Protein AF-A0A662HRK0-F1 (afdb_monomer)

Secondary structure (DSSP, 8-state):
----S-SSPPTT----EEEEEEETTEEEEEEGGGTSEEEEEEHHHH-SS------

Structure (mmCIF, N/CA/C/O backbone):
data_AF-A0A662HRK0-F1
#
_entry.id   AF-A0A662HRK0-F1
#
loop_
_atom_site.group_PDB
_atom_site.id
_atom_site.type_symbol
_atom_site.label_atom_id
_atom_site.label_alt_id
_atom_site.label_comp_id
_atom_site.label_asym_id
_atom_site.label_entity_id
_atom_site.label_seq_id
_atom_site.pdbx_PDB_ins_code
_atom_site.Cartn_x
_atom_site.Cartn_y
_atom_site.Cartn_z
_atom_site.occupancy
_atom_site.B_iso_or_equiv
_atom_site.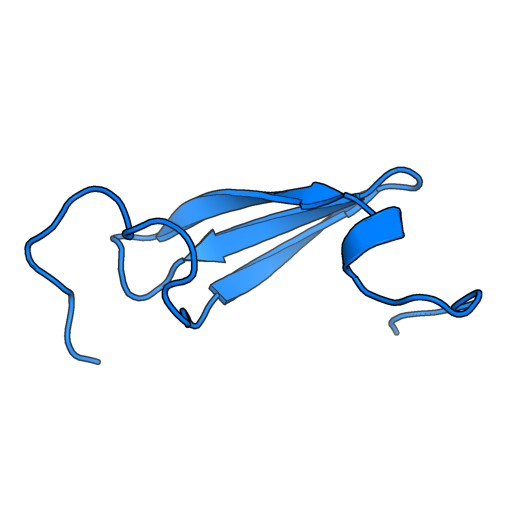auth_seq_id
_atom_site.auth_comp_id
_atom_site.auth_asym_id
_atom_site.auth_atom_id
_atom_site.pdbx_PDB_model_num
ATOM 1 N N . MET A 1 1 ? -19.471 -3.767 6.458 1.00 58.00 1 MET A N 1
ATOM 2 C CA . MET A 1 1 ? -18.058 -3.938 6.857 1.00 58.00 1 MET A CA 1
ATOM 3 C C . MET A 1 1 ? -17.852 -3.364 8.243 1.00 58.00 1 MET A C 1
ATOM 5 O O . MET A 1 1 ? -18.391 -2.301 8.530 1.00 58.00 1 MET A O 1
ATOM 9 N N . VAL A 1 2 ? -17.147 -4.087 9.111 1.00 56.59 2 VAL A N 1
ATOM 10 C CA . VAL A 1 2 ? -16.842 -3.643 10.476 1.00 56.59 2 VAL A CA 1
ATOM 11 C C . VAL A 1 2 ? -15.659 -2.682 10.394 1.00 56.59 2 VAL A C 1
ATOM 13 O O . VAL A 1 2 ? -14.545 -3.111 10.129 1.00 56.59 2 VAL A O 1
ATOM 16 N N . LYS A 1 3 ? -15.892 -1.380 10.592 1.00 60.09 3 LYS A N 1
ATOM 17 C CA . LYS A 1 3 ? -14.795 -0.415 10.751 1.00 60.09 3 LYS A CA 1
ATOM 18 C C . LYS A 1 3 ? -14.181 -0.615 12.134 1.00 60.09 3 LYS A C 1
ATOM 20 O O . LYS A 1 3 ? -14.888 -0.478 13.139 1.00 60.09 3 LYS A O 1
ATOM 25 N N . LYS A 1 4 ? -12.891 -0.948 12.211 1.00 66.25 4 LYS A N 1
ATOM 26 C CA . LYS A 1 4 ? -12.204 -1.007 13.507 1.00 66.25 4 LYS A CA 1
ATOM 27 C C . LYS A 1 4 ? -12.081 0.417 14.050 1.00 66.25 4 LYS A C 1
ATOM 29 O O . LYS A 1 4 ? -11.765 1.351 13.326 1.00 66.25 4 LYS A O 1
ATOM 34 N N . ARG A 1 5 ? -12.345 0.599 15.349 1.00 68.94 5 ARG A N 1
ATOM 35 C CA . ARG A 1 5 ? -12.217 1.908 16.030 1.00 68.94 5 ARG A CA 1
ATOM 36 C C . ARG A 1 5 ? -10.766 2.393 16.147 1.00 68.94 5 ARG A C 1
ATOM 38 O O . ARG A 1 5 ? -10.539 3.516 16.587 1.00 68.94 5 ARG A O 1
ATOM 45 N N . LYS A 1 6 ? -9.791 1.546 15.812 1.00 74.75 6 LYS A N 1
ATOM 46 C CA . LYS A 1 6 ? -8.369 1.861 15.904 1.00 74.75 6 LYS A CA 1
ATOM 47 C C . LYS A 1 6 ? -7.930 2.576 14.630 1.00 74.75 6 LYS A C 1
ATOM 49 O O . LYS A 1 6 ? -8.269 2.143 13.539 1.00 74.75 6 LYS A O 1
ATOM 54 N N . GLN A 1 7 ? -7.185 3.668 14.782 1.00 76.00 7 GLN A N 1
ATOM 55 C CA . GLN A 1 7 ? -6.723 4.476 13.645 1.00 76.00 7 GLN A CA 1
ATOM 56 C C . GLN A 1 7 ? -5.599 3.803 12.847 1.00 76.00 7 GLN A C 1
ATOM 58 O O . GLN A 1 7 ? -5.381 4.143 11.693 1.00 76.00 7 GLN A O 1
ATOM 63 N N . LEU A 1 8 ? -4.882 2.865 13.466 1.00 81.56 8 LEU A N 1
ATOM 64 C CA . LEU A 1 8 ? -3.751 2.162 12.876 1.00 81.56 8 LEU A CA 1
ATOM 65 C C . LEU A 1 8 ? -3.866 0.666 13.194 1.00 81.56 8 LEU A C 1
ATOM 67 O O . LEU A 1 8 ? -4.263 0.331 14.318 1.00 81.56 8 LEU A O 1
ATOM 71 N N . PRO A 1 9 ? -3.529 -0.222 12.246 1.00 84.94 9 PRO A N 1
ATOM 72 C CA . PRO A 1 9 ? -3.409 -1.647 12.521 1.00 84.94 9 PRO A CA 1
ATOM 73 C C . PRO A 1 9 ? -2.235 -1.933 13.465 1.00 84.94 9 PRO A C 1
ATOM 75 O O . PRO A 1 9 ? -1.315 -1.122 13.612 1.00 84.94 9 PRO A O 1
ATOM 78 N N . ASP A 1 10 ? -2.270 -3.089 14.117 1.00 86.06 10 ASP A N 1
ATOM 79 C CA . ASP A 1 10 ? -1.126 -3.621 14.851 1.00 86.06 10 ASP A CA 1
ATOM 80 C C . ASP A 1 10 ? -0.106 -4.269 13.903 1.00 86.06 10 ASP A C 1
ATOM 82 O O . ASP A 1 10 ? -0.415 -4.690 12.786 1.00 86.06 10 ASP A O 1
ATOM 86 N N . VAL A 1 11 ? 1.146 -4.365 14.354 1.00 84.69 11 VAL A N 1
ATOM 87 C CA . VAL A 1 11 ? 2.201 -5.040 13.586 1.00 84.69 11 VAL A CA 1
ATOM 88 C C . VAL A 1 11 ? 1.854 -6.530 13.455 1.00 84.69 11 VAL A C 1
ATOM 90 O O . VAL A 1 11 ? 1.561 -7.180 14.457 1.00 84.69 11 VAL A O 1
ATOM 93 N N . ASN A 1 12 ? 1.936 -7.076 12.235 1.00 84.31 12 ASN A N 1
ATOM 94 C CA . ASN A 1 12 ? 1.517 -8.441 11.860 1.00 84.31 12 ASN A CA 1
ATOM 95 C C . ASN A 1 12 ? 0.001 -8.709 11.914 1.00 84.31 12 ASN A C 1
ATOM 97 O O . ASN A 1 12 ? -0.424 -9.865 11.917 1.00 84.31 12 ASN A O 1
ATOM 101 N N . GLU A 1 13 ? -0.831 -7.671 11.945 1.00 83.81 13 GLU A N 1
ATOM 102 C CA . GLU A 1 13 ? -2.274 -7.830 11.806 1.00 83.81 13 GLU A CA 1
ATOM 103 C C . GLU A 1 13 ? -2.663 -8.056 10.335 1.00 83.81 13 GLU A C 1
ATOM 105 O O . GLU A 1 13 ? -2.221 -7.333 9.442 1.00 83.81 13 GLU A O 1
ATOM 110 N N . LEU A 1 14 ? -3.506 -9.060 10.073 1.00 83.12 14 LEU A N 1
ATOM 111 C CA . LEU A 1 14 ? -4.080 -9.275 8.744 1.00 83.12 14 LEU A CA 1
ATOM 112 C C . LEU A 1 14 ? -5.207 -8.272 8.505 1.00 83.12 14 LEU A C 1
ATOM 114 O O . LEU A 1 14 ? -6.148 -8.182 9.296 1.00 83.12 14 LEU A O 1
ATOM 118 N N . VAL A 1 15 ? -5.105 -7.549 7.396 1.00 85.31 15 VAL A N 1
ATOM 119 C CA . VAL A 1 15 ? -6.034 -6.488 7.007 1.00 85.31 15 VAL A CA 1
ATOM 120 C C . VAL A 1 15 ? -6.430 -6.643 5.547 1.00 85.31 15 VAL A C 1
ATOM 122 O O . VAL A 1 15 ? -5.661 -7.159 4.732 1.00 85.31 15 VAL A O 1
ATOM 125 N N . ILE A 1 16 ? -7.629 -6.180 5.212 1.00 85.56 16 ILE A N 1
ATOM 126 C CA . ILE A 1 16 ? -8.110 -6.137 3.833 1.00 85.56 16 ILE A CA 1
ATOM 127 C C . ILE A 1 16 ? -7.973 -4.711 3.303 1.00 85.56 16 ILE A C 1
ATOM 129 O O . ILE A 1 16 ? -8.434 -3.745 3.918 1.00 85.56 16 ILE A O 1
ATOM 133 N N . GLY A 1 17 ? -7.340 -4.588 2.138 1.00 86.75 17 GLY A N 1
ATOM 134 C CA . GLY A 1 17 ? -7.164 -3.317 1.455 1.00 86.75 17 GLY A CA 1
ATOM 135 C C . GLY A 1 17 ? -7.347 -3.424 -0.052 1.00 86.75 17 GLY A C 1
ATOM 136 O O . GLY A 1 17 ? -7.153 -4.482 -0.652 1.00 86.75 17 GLY A O 1
ATOM 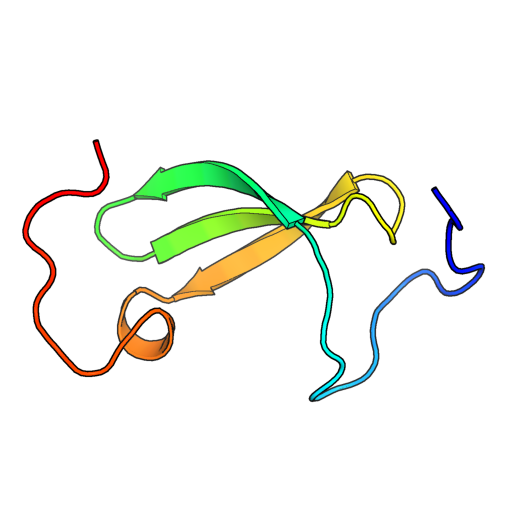137 N N . THR A 1 18 ? -7.713 -2.302 -0.657 1.00 87.00 18 THR A N 1
ATOM 138 C CA . THR A 1 18 ? -7.947 -2.160 -2.093 1.00 87.00 18 THR A CA 1
ATOM 139 C C . THR A 1 18 ? -6.726 -1.515 -2.746 1.00 87.00 18 THR A C 1
ATOM 141 O O . THR A 1 18 ? -6.210 -0.508 -2.263 1.00 87.00 18 THR A O 1
ATOM 144 N N . VAL A 1 19 ? -6.234 -2.070 -3.857 1.00 86.94 19 VAL A N 1
ATOM 145 C CA . VAL A 1 19 ? -5.071 -1.502 -4.559 1.00 86.94 19 VAL A CA 1
ATOM 146 C C . VAL A 1 19 ? -5.465 -0.199 -5.255 1.00 86.94 19 VAL A C 1
ATOM 148 O O . VAL A 1 19 ? -6.359 -0.176 -6.099 1.00 86.94 19 VAL A O 1
ATOM 151 N N . ARG A 1 20 ? -4.779 0.897 -4.917 1.00 89.00 20 ARG A N 1
ATOM 152 C CA . ARG A 1 20 ? -5.040 2.239 -5.457 1.00 89.00 20 ARG A CA 1
ATOM 153 C C . ARG A 1 20 ? -4.141 2.548 -6.648 1.00 89.00 20 ARG A C 1
ATOM 155 O O . ARG A 1 20 ? -4.608 3.103 -7.642 1.00 89.00 20 ARG A O 1
ATOM 162 N N . ARG A 1 21 ? -2.843 2.254 -6.528 1.00 85.62 21 ARG A N 1
ATOM 163 C CA . ARG A 1 21 ? -1.820 2.530 -7.548 1.00 85.62 21 ARG A CA 1
ATOM 164 C C . ARG A 1 21 ? -0.698 1.510 -7.459 1.00 85.62 21 ARG A C 1
ATOM 166 O O . ARG A 1 21 ? -0.281 1.156 -6.362 1.00 85.62 21 ARG A O 1
ATOM 173 N N . ILE A 1 22 ? -0.171 1.102 -8.607 1.00 83.50 22 ILE A N 1
ATOM 174 C CA . ILE A 1 22 ? 1.012 0.245 -8.682 1.00 83.50 22 ILE A CA 1
ATOM 175 C C . ILE A 1 22 ? 2.141 1.024 -9.346 1.00 83.50 22 ILE A C 1
ATOM 177 O O . ILE A 1 22 ? 1.939 1.667 -10.376 1.00 83.50 22 ILE A O 1
ATOM 181 N N . TYR A 1 23 ? 3.315 0.963 -8.732 1.00 83.69 23 TYR A N 1
ATOM 182 C CA . TYR A 1 23 ? 4.573 1.515 -9.211 1.00 83.69 23 TYR A CA 1
ATOM 183 C C . TYR A 1 23 ? 5.592 0.382 -9.389 1.00 83.69 23 TYR A C 1
ATOM 185 O O . TYR A 1 23 ? 5.419 -0.720 -8.874 1.00 83.69 23 TYR A O 1
ATOM 193 N N . ASP A 1 24 ? 6.689 0.666 -10.088 1.00 78.69 24 ASP A N 1
ATOM 194 C CA . ASP A 1 24 ? 7.750 -0.319 -10.357 1.00 78.69 24 ASP A CA 1
ATOM 195 C C . ASP A 1 24 ? 8.433 -0.839 -9.074 1.00 78.69 24 ASP A C 1
ATOM 197 O O . ASP A 1 24 ? 8.907 -1.966 -9.018 1.00 78.69 24 ASP A O 1
ATOM 201 N N . HIS A 1 25 ? 8.457 -0.024 -8.014 1.00 81.25 25 HIS A N 1
ATOM 202 C CA . HIS A 1 25 ? 9.107 -0.336 -6.734 1.00 81.25 25 HIS A CA 1
ATOM 203 C C . HIS A 1 25 ? 8.136 -0.805 -5.633 1.00 81.25 25 HIS A C 1
ATOM 205 O O . HIS A 1 25 ? 8.578 -1.232 -4.563 1.00 81.25 25 HIS A O 1
ATOM 211 N N . GLY A 1 26 ? 6.823 -0.759 -5.874 1.00 84.94 26 GLY A N 1
ATOM 212 C CA . GLY A 1 26 ? 5.824 -1.117 -4.870 1.00 84.94 26 GLY A CA 1
ATOM 213 C C . GLY A 1 26 ? 4.401 -0.727 -5.252 1.00 84.94 26 GLY A C 1
ATOM 214 O O . GLY A 1 26 ? 4.143 -0.186 -6.325 1.00 84.94 26 GLY A O 1
ATOM 215 N N . ALA A 1 27 ? 3.459 -0.989 -4.357 1.00 86.94 27 ALA A N 1
ATOM 216 C CA . ALA A 1 27 ? 2.049 -0.684 -4.547 1.00 86.94 27 ALA A CA 1
ATOM 217 C C . ALA A 1 27 ? 1.515 0.162 -3.391 1.00 86.94 27 ALA A C 1
ATOM 219 O O . ALA A 1 27 ? 1.832 -0.072 -2.228 1.00 86.94 27 ALA A O 1
ATOM 220 N N . PHE A 1 28 ? 0.668 1.130 -3.723 1.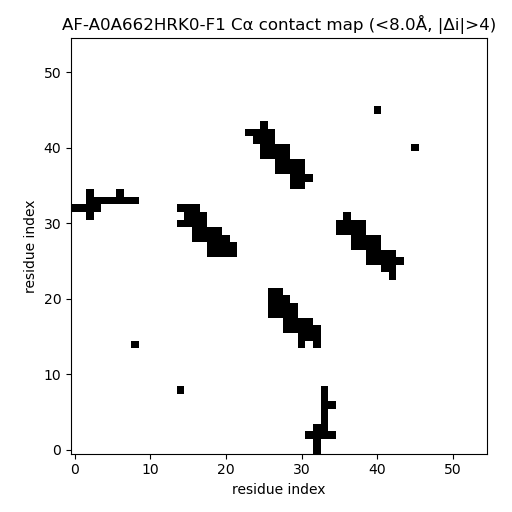00 89.62 28 PHE A N 1
ATOM 221 C CA . PHE A 1 28 ? -0.147 1.847 -2.753 1.00 89.62 28 PHE A CA 1
ATOM 222 C C . PHE A 1 28 ? -1.514 1.181 -2.677 1.00 89.62 28 PHE A C 1
ATOM 224 O O . PHE A 1 28 ? -2.202 1.019 -3.694 1.00 89.62 28 PHE A O 1
ATOM 231 N N . VAL A 1 29 ? -1.910 0.821 -1.464 1.00 90.12 29 VAL A N 1
ATOM 232 C CA . VAL A 1 29 ? -3.190 0.192 -1.147 1.00 90.12 29 VAL A CA 1
ATOM 233 C C . VAL A 1 29 ? -3.914 1.024 -0.095 1.00 90.12 29 VAL A C 1
ATOM 235 O O . VAL A 1 29 ? -3.280 1.707 0.702 1.00 90.12 29 VAL A O 1
ATOM 238 N N . THR A 1 30 ? -5.238 0.996 -0.087 1.00 90.19 30 THR A N 1
ATOM 239 C CA . THR A 1 30 ? -6.059 1.661 0.929 1.00 90.19 30 THR A CA 1
ATOM 240 C C . THR A 1 30 ? -6.714 0.617 1.814 1.00 90.19 30 THR A C 1
ATOM 242 O O . THR A 1 30 ? -7.325 -0.324 1.314 1.00 90.19 30 THR A O 1
ATOM 245 N N . LEU A 1 31 ? -6.585 0.763 3.130 1.00 88.75 31 LEU A N 1
ATOM 246 C CA . LEU A 1 31 ? -7.182 -0.148 4.100 1.00 88.75 31 LEU A CA 1
ATOM 247 C C 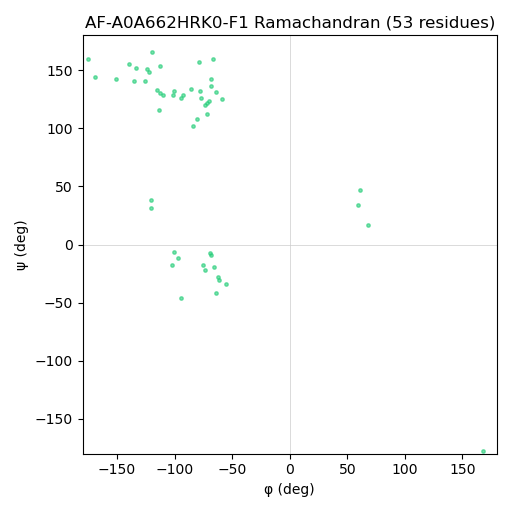. LEU A 1 31 ? -8.640 0.242 4.356 1.00 88.75 31 LEU A C 1
ATOM 249 O O . LEU A 1 31 ? -8.933 1.168 5.116 1.00 88.75 31 LEU A O 1
ATOM 253 N N . ASP A 1 32 ? -9.556 -0.503 3.749 1.00 84.06 32 ASP A N 1
ATOM 254 C CA . ASP A 1 32 ? -11.007 -0.285 3.832 1.00 84.06 32 ASP A CA 1
ATOM 255 C C . ASP A 1 32 ? -11.532 -0.413 5.282 1.00 84.06 32 ASP A C 1
ATOM 257 O O . ASP A 1 32 ? -12.466 0.269 5.714 1.00 84.06 32 ASP A O 1
ATOM 261 N N . GLU A 1 33 ? -10.876 -1.249 6.090 1.00 83.31 33 GLU A N 1
ATOM 262 C CA . GLU A 1 33 ? -11.207 -1.458 7.506 1.00 83.31 33 GLU A CA 1
ATOM 263 C C . GLU A 1 33 ? -10.758 -0.305 8.426 1.00 83.31 33 GLU A C 1
ATOM 265 O O . GLU A 1 33 ? -11.286 -0.168 9.536 1.00 83.31 33 GLU A O 1
ATOM 270 N N . TYR A 1 34 ? -9.831 0.538 7.953 1.00 85.50 34 TYR A N 1
ATOM 271 C CA . TYR A 1 34 ? -9.174 1.614 8.708 1.00 85.50 34 TYR A CA 1
ATOM 272 C C . TYR A 1 34 ? -9.426 2.988 8.078 1.00 85.50 34 TYR A C 1
ATOM 274 O O . TYR A 1 34 ? -8.558 3.853 8.070 1.00 85.50 34 TYR A O 1
ATOM 282 N N . ASN A 1 35 ? -10.642 3.208 7.573 1.00 83.62 35 ASN A N 1
ATOM 283 C CA . ASN A 1 35 ? -11.063 4.495 7.014 1.00 83.62 35 ASN A CA 1
ATOM 284 C C . ASN A 1 35 ? -10.218 4.938 5.807 1.00 83.62 35 ASN A C 1
ATOM 286 O O . ASN A 1 35 ? -9.784 6.089 5.742 1.00 83.62 35 ASN A O 1
ATOM 290 N N . ASP A 1 36 ? -9.999 4.000 4.881 1.00 83.50 36 ASP A N 1
ATOM 291 C CA . ASP A 1 36 ? -9.249 4.205 3.639 1.00 83.50 36 ASP A CA 1
ATOM 292 C C . ASP A 1 36 ? -7.808 4.663 3.883 1.00 83.50 36 ASP A C 1
ATOM 294 O O . ASP A 1 36 ? -7.240 5.433 3.108 1.00 83.50 36 ASP A O 1
ATOM 298 N N . LEU A 1 37 ? -7.209 4.181 4.977 1.00 86.50 37 LEU A N 1
ATOM 299 C CA . LEU A 1 37 ? -5.836 4.509 5.330 1.00 86.50 37 LEU A CA 1
ATOM 300 C C . LEU A 1 37 ? -4.895 4.081 4.202 1.00 86.50 37 LEU A C 1
ATOM 302 O O . LEU A 1 37 ? -4.879 2.912 3.812 1.00 86.50 37 LEU A O 1
ATOM 306 N N . GLU A 1 38 ? -4.098 5.019 3.701 1.00 87.56 38 GLU A N 1
ATOM 307 C CA . GLU A 1 38 ? -3.085 4.728 2.692 1.00 87.56 38 GLU A CA 1
ATOM 308 C C . GLU A 1 38 ? -1.945 3.913 3.309 1.00 87.56 38 GLU A C 1
ATOM 310 O O . GLU A 1 38 ? -1.306 4.320 4.280 1.00 87.56 38 GLU A O 1
ATOM 315 N N . ALA A 1 39 ? -1.685 2.755 2.716 1.00 87.06 39 ALA A N 1
ATOM 316 C CA . ALA A 1 39 ? -0.596 1.862 3.054 1.00 87.06 39 ALA A CA 1
ATOM 317 C C . ALA A 1 39 ? 0.278 1.619 1.820 1.00 87.06 39 ALA A C 1
ATOM 319 O O . ALA A 1 39 ? -0.184 1.616 0.676 1.00 87.06 39 ALA A O 1
ATOM 320 N N . TYR A 1 40 ? 1.565 1.417 2.069 1.00 86.56 40 TYR A N 1
ATOM 321 C CA . TYR A 1 40 ? 2.553 1.136 1.040 1.00 86.56 40 TYR A CA 1
ATOM 322 C C . TYR A 1 40 ? 3.066 -0.287 1.213 1.00 86.56 40 TYR A C 1
ATOM 324 O O . TYR A 1 40 ? 3.472 -0.669 2.309 1.00 86.56 40 TYR A O 1
ATOM 332 N N . ILE A 1 41 ? 3.064 -1.049 0.125 1.00 85.00 41 ILE A N 1
ATOM 333 C CA . ILE A 1 41 ? 3.610 -2.400 0.081 1.00 85.00 41 ILE A CA 1
ATOM 334 C C . ILE A 1 41 ? 4.827 -2.384 -0.850 1.00 85.00 41 ILE A C 1
ATOM 336 O O . ILE A 1 41 ? 4.670 -2.130 -2.051 1.00 85.00 41 ILE A O 1
ATOM 340 N N . PRO A 1 42 ? 6.043 -2.648 -0.344 1.00 82.12 42 PRO A N 1
ATOM 341 C CA . PRO A 1 42 ? 7.213 -2.774 -1.198 1.00 82.12 42 PRO A CA 1
ATOM 342 C C . PRO A 1 42 ? 7.102 -4.035 -2.062 1.00 82.12 42 PRO A C 1
ATOM 344 O O . PRO A 1 42 ? 6.663 -5.085 -1.595 1.00 82.12 42 PRO A O 1
ATOM 347 N N . LEU A 1 43 ? 7.553 -3.963 -3.319 1.00 78.12 43 LEU A N 1
ATOM 348 C CA . LEU A 1 43 ? 7.464 -5.091 -4.261 1.00 78.12 43 LEU A CA 1
ATOM 349 C C . LEU A 1 43 ? 8.114 -6.375 -3.712 1.00 78.12 43 LEU A C 1
ATOM 351 O O . LEU A 1 43 ? 7.616 -7.472 -3.949 1.00 78.12 43 LEU A O 1
ATOM 355 N 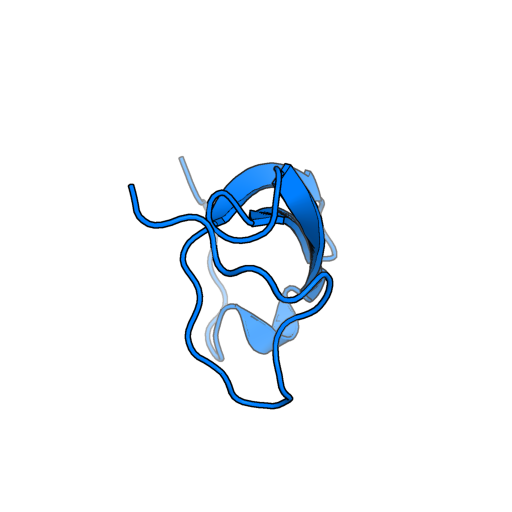N . ASN A 1 44 ? 9.190 -6.226 -2.935 1.00 75.19 44 ASN A N 1
ATOM 356 C CA . ASN A 1 44 ? 9.935 -7.334 -2.337 1.00 75.19 44 ASN A CA 1
ATOM 357 C C . ASN A 1 44 ? 9.131 -8.134 -1.291 1.00 75.19 44 ASN A C 1
ATOM 359 O O . ASN A 1 44 ? 9.498 -9.257 -0.963 1.00 75.19 44 ASN A O 1
ATOM 363 N N . GLU A 1 45 ? 8.057 -7.551 -0.757 1.00 75.38 45 GLU A N 1
ATOM 364 C CA . GLU A 1 45 ? 7.191 -8.155 0.262 1.00 75.38 45 GLU A CA 1
ATOM 365 C C . GLU A 1 45 ? 5.887 -8.695 -0.342 1.00 75.38 45 GLU A C 1
ATOM 367 O O . GLU A 1 45 ? 5.245 -9.561 0.246 1.00 75.38 45 GLU A O 1
ATOM 372 N N . VAL A 1 46 ? 5.528 -8.248 -1.555 1.00 71.50 46 VAL A N 1
ATOM 373 C CA . VAL A 1 46 ? 4.348 -8.745 -2.279 1.00 71.50 46 VAL A CA 1
ATOM 374 C C . VAL A 1 46 ? 4.506 -10.220 -2.618 1.00 71.50 46 VAL A C 1
ATOM 376 O O . VAL A 1 46 ? 3.530 -10.953 -2.476 1.00 71.50 46 VAL A O 1
ATOM 379 N N . SER A 1 47 ? 5.698 -10.666 -3.047 1.00 61.03 47 SER A N 1
ATOM 380 C CA . SER A 1 47 ? 6.075 -12.085 -3.019 1.00 61.03 47 SER A CA 1
ATOM 381 C C . SER A 1 47 ? 7.535 -12.345 -3.443 1.00 61.03 47 SER A C 1
ATOM 383 O O . SER A 1 47 ? 8.172 -11.535 -4.109 1.00 61.03 47 SER A O 1
ATOM 385 N N . HIS A 1 48 ? 8.070 -13.504 -3.043 1.00 55.06 48 HIS A N 1
ATOM 386 C CA . HIS A 1 48 ? 9.461 -13.945 -3.244 1.00 55.06 48 HIS A CA 1
ATOM 387 C C . HIS A 1 48 ? 9.847 -14.276 -4.698 1.00 55.06 48 HIS A C 1
ATOM 389 O O . HIS A 1 48 ? 11.009 -14.578 -4.967 1.00 55.06 48 HIS A O 1
ATOM 395 N N . THR A 1 49 ? 8.896 -14.292 -5.633 1.00 44.03 49 THR A N 1
ATOM 396 C CA . THR A 1 49 ? 9.139 -14.696 -7.031 1.00 44.03 49 THR A CA 1
ATOM 397 C C . THR A 1 49 ? 8.968 -13.494 -7.962 1.00 44.03 49 THR A C 1
ATOM 399 O O . THR A 1 49 ? 8.262 -12.556 -7.643 1.00 44.03 49 THR A O 1
ATOM 402 N N . TRP A 1 50 ? 9.618 -13.459 -9.122 1.00 46.09 50 TRP A N 1
ATOM 403 C CA . TRP A 1 50 ? 9.437 -12.351 -10.069 1.00 46.09 50 TRP A CA 1
ATOM 404 C C . TRP A 1 50 ? 8.045 -12.429 -10.727 1.00 46.09 50 TRP A C 1
ATOM 4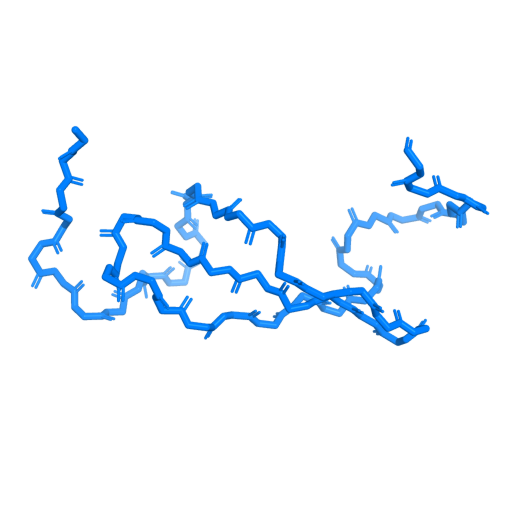06 O O . TRP A 1 50 ? 7.801 -13.312 -11.550 1.00 46.09 50 TRP A O 1
ATOM 416 N N . PHE A 1 51 ? 7.144 -11.483 -10.433 1.00 54.41 51 PHE A N 1
ATOM 417 C CA . PHE A 1 51 ? 5.842 -11.351 -11.116 1.00 54.41 51 PHE A CA 1
ATOM 418 C C . PHE A 1 51 ? 5.938 -10.382 -12.291 1.00 54.41 51 PHE A C 1
ATOM 420 O O . PHE A 1 51 ? 6.432 -9.267 -12.158 1.00 54.41 51 PHE A O 1
ATOM 427 N N . ARG A 1 52 ? 5.485 -10.820 -13.469 1.00 50.09 52 ARG A N 1
ATOM 428 C CA . ARG A 1 52 ? 5.627 -10.081 -14.736 1.00 50.09 52 ARG A CA 1
ATOM 429 C C . ARG A 1 52 ? 4.397 -9.257 -15.124 1.00 50.09 52 ARG A C 1
ATOM 431 O O . ARG A 1 52 ? 4.493 -8.492 -16.077 1.00 50.09 52 ARG A O 1
ATOM 438 N N . ASN A 1 53 ? 3.249 -9.429 -14.461 1.00 43.31 53 ASN A N 1
ATOM 4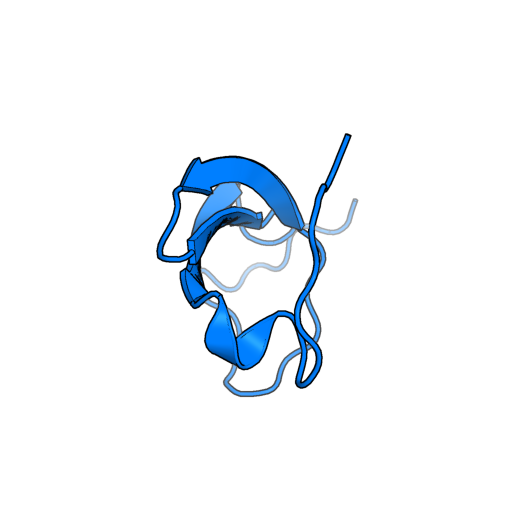39 C CA . ASN A 1 53 ? 2.035 -8.644 -14.710 1.00 43.31 53 ASN A CA 1
ATOM 440 C C . ASN A 1 53 ? 0.970 -8.882 -13.626 1.00 43.31 53 ASN A C 1
ATOM 442 O O . ASN A 1 53 ? 0.800 -10.008 -13.172 1.00 43.31 53 ASN A O 1
ATOM 446 N N . ILE A 1 54 ? 0.233 -7.827 -13.286 1.00 52.44 54 ILE A N 1
ATOM 447 C CA . ILE A 1 54 ? -0.891 -7.802 -12.330 1.00 52.44 54 ILE A CA 1
ATOM 448 C C . ILE A 1 54 ? -2.194 -7.333 -13.011 1.00 52.44 54 ILE A C 1
ATOM 450 O O . ILE A 1 54 ? -2.980 -6.603 -12.412 1.00 52.44 54 ILE A O 1
ATOM 454 N N . ARG A 1 55 ? -2.357 -7.637 -14.304 1.00 51.84 55 ARG A N 1
ATOM 455 C CA . ARG A 1 55 ? -3.555 -7.244 -15.059 1.00 51.84 55 ARG A CA 1
ATOM 456 C C . ARG A 1 55 ? -4.798 -7.974 -14.577 1.00 51.84 55 ARG A C 1
ATOM 458 O O . ARG A 1 55 ? -4.693 -9.201 -14.365 1.00 51.84 55 ARG A O 1
#

Nearest PDB structures (foldseek):
  7sys-assembly1_j  TM=8.589E-01  e=2.253E-02  Homo sapiens
  6jlz-assembly1_L  TM=8.255E-01  e=5.869E-02  Saccharomyces cerevisiae S288C
  6jly-assembly1_M  TM=8.186E-01  e=6.668E-02  Saccharomyces cerevisiae S288C
  2a19-assembly1_A  TM=8.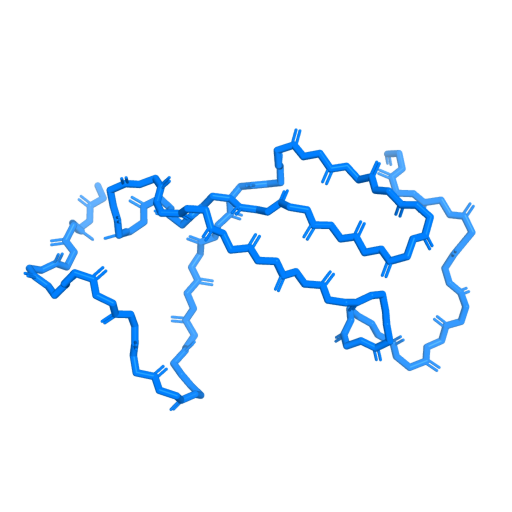293E-01  e=7.576E-02  Saccharomyces cerevisiae
  7nzm-assembly1_E  TM=7.812E-01  e=4.265E-02  Homo sapiens

Solvent-accessible surface area (backbone atoms only — not comparable to full-atom values): 3678 Å² total; per-residue (Å²): 133,77,66,53,94,53,84,64,84,61,91,92,58,91,76,64,61,48,82,74,47,79,54,98,70,25,35,38,28,24,25,65,42,39,79,54,37,82,43,77,46,50,47,79,72,76,44,97,62,94,79,90,76,90,126

Mean predicted aligned error: 8.26 Å

Radius of gyration: 12.42 Å; Cα contacts (8 Å, |Δi|>4): 72; chains: 1; bounding box: 28×19×3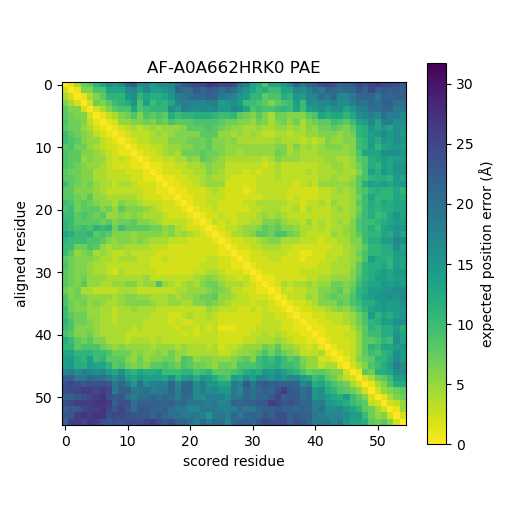1 Å

pLDDT: mean 76.48, std 13.7, range [43.31, 90.19]

Sequence (55 aa):
MVKKRKQLPDVNELVIGTVRRIYDHGAFVTLDEYNDLEAYIPLNEVSHTWFRNIR

Foldseek 3Di:
DAQDPDQDDDVPDDFDWAWDDDDPQWTWTFGPSNVRDIDIGGPVRVDVDDDDDDD